Protein AF-A0A2X3JHE8-F1 (afdb_monomer_lite)

Structure (mmCIF, N/CA/C/O backbone):
data_AF-A0A2X3JHE8-F1
#
_entry.id   AF-A0A2X3JHE8-F1
#
loop_
_atom_site.group_PDB
_atom_site.id
_atom_site.type_symbol
_atom_site.label_atom_id
_atom_site.label_alt_id
_atom_site.label_comp_id
_atom_site.label_asym_id
_atom_site.label_entity_id
_atom_site.label_seq_id
_atom_site.pdbx_PDB_ins_code
_atom_site.Cartn_x
_atom_site.Cartn_y
_atom_site.Cartn_z
_atom_site.occupancy
_atom_site.B_iso_or_equiv
_atom_site.auth_seq_id
_atom_site.auth_comp_id
_atom_site.auth_asym_id
_atom_site.auth_atom_id
_atom_site.pdbx_PDB_model_num
ATOM 1 N N . MET A 1 1 ? -13.254 -6.322 -9.343 1.00 81.31 1 MET A N 1
ATOM 2 C CA . MET A 1 1 ? -13.378 -5.110 -10.172 1.00 81.31 1 MET A CA 1
ATOM 3 C C . MET A 1 1 ? -12.403 -5.246 -11.316 1.00 81.31 1 MET A C 1
ATOM 5 O O . MET A 1 1 ? -11.337 -5.819 -11.100 1.00 81.31 1 MET A O 1
ATOM 9 N N . ASP A 1 2 ? -12.774 -4.787 -12.502 1.00 97.06 2 ASP A N 1
ATOM 10 C CA . ASP A 1 2 ? -11.828 -4.720 -13.610 1.00 97.06 2 ASP A CA 1
ATOM 11 C C . ASP A 1 2 ? -10.730 -3.672 -13.324 1.00 97.06 2 ASP A C 1
ATOM 13 O O . ASP A 1 2 ? -10.956 -2.703 -12.593 1.00 97.06 2 ASP A O 1
ATOM 17 N N . ALA A 1 3 ? -9.523 -3.870 -13.861 1.00 96.88 3 ALA A N 1
ATOM 18 C CA . ALA A 1 3 ? -8.386 -2.993 -13.578 1.00 96.88 3 ALA A CA 1
ATOM 19 C C . ALA A 1 3 ? -8.602 -1.565 -14.105 1.00 96.88 3 ALA A C 1
ATOM 21 O O . ALA A 1 3 ? -8.288 -0.598 -13.406 1.00 96.88 3 ALA A O 1
ATOM 22 N N . LEU A 1 4 ? -9.160 -1.419 -15.311 1.00 98.00 4 LEU A N 1
ATOM 23 C CA . LEU A 1 4 ? -9.430 -0.107 -15.898 1.00 98.00 4 LEU A CA 1
ATOM 24 C C . LEU A 1 4 ? -10.529 0.613 -15.113 1.00 98.00 4 LEU A C 1
ATOM 26 O O . LEU A 1 4 ? -10.418 1.805 -14.822 1.00 98.00 4 LEU A O 1
ATOM 30 N N . GLU A 1 5 ? -11.555 -0.132 -14.710 1.00 98.12 5 GLU A N 1
ATOM 31 C CA . GLU A 1 5 ? -12.641 0.380 -13.879 1.00 98.12 5 GLU A CA 1
ATOM 32 C C . GLU A 1 5 ? -12.116 0.920 -12.536 1.00 98.12 5 GLU A C 1
ATOM 34 O O . GLU A 1 5 ? -12.508 2.016 -12.124 1.00 98.12 5 GLU A O 1
ATOM 39 N N . LEU A 1 6 ? -11.215 0.182 -11.867 1.00 97.25 6 LEU A N 1
ATOM 40 C CA . LEU A 1 6 ? -10.590 0.601 -10.606 1.00 97.25 6 LEU A CA 1
ATOM 41 C C . LEU A 1 6 ? -9.838 1.917 -10.786 1.00 97.25 6 LEU A C 1
ATOM 43 O O . LEU A 1 6 ? -10.024 2.839 -9.993 1.00 97.25 6 LEU A O 1
ATOM 47 N N . LEU A 1 7 ? -9.005 2.014 -11.824 1.00 97.19 7 LEU A N 1
ATOM 48 C CA . LEU A 1 7 ? -8.177 3.195 -12.068 1.00 97.19 7 LEU A CA 1
ATOM 49 C C . LEU A 1 7 ? -9.021 4.449 -12.329 1.00 97.19 7 LEU A C 1
ATOM 51 O O . LEU A 1 7 ? -8.713 5.508 -11.782 1.00 97.19 7 LEU A O 1
ATOM 55 N N . ILE A 1 8 ? -10.098 4.328 -13.111 1.00 98.12 8 ILE A N 1
ATOM 56 C CA . ILE A 1 8 ? -10.972 5.459 -13.461 1.00 98.12 8 ILE A CA 1
ATOM 57 C C . ILE A 1 8 ? -11.810 5.920 -12.260 1.00 98.12 8 ILE A C 1
ATOM 59 O O . ILE A 1 8 ? -12.012 7.119 -12.072 1.00 98.12 8 ILE A O 1
ATOM 63 N N . ASN A 1 9 ? -12.291 4.988 -11.433 1.00 97.88 9 ASN A N 1
ATOM 64 C CA . ASN A 1 9 ? -13.277 5.291 -10.390 1.00 97.88 9 ASN A CA 1
ATOM 65 C C . ASN A 1 9 ? -12.691 5.400 -8.972 1.00 97.88 9 ASN A C 1
ATOM 67 O O . ASN A 1 9 ? -13.436 5.637 -8.015 1.00 97.88 9 ASN A O 1
ATOM 71 N N . ARG A 1 10 ? -11.373 5.236 -8.793 1.00 97.62 10 ARG A N 1
ATOM 72 C CA . ARG A 1 10 ? -10.728 5.303 -7.473 1.00 97.62 10 ARG A CA 1
ATOM 73 C C . ARG A 1 10 ? -10.953 6.667 -6.813 1.00 97.62 10 ARG A C 1
ATOM 75 O O . ARG A 1 10 ? -10.528 7.708 -7.315 1.00 97.62 10 ARG A O 1
ATOM 82 N N . ARG A 1 11 ? -11.528 6.649 -5.609 1.00 97.25 11 ARG A N 1
ATOM 83 C CA . ARG A 1 11 ? -11.668 7.818 -4.727 1.00 97.25 11 ARG A CA 1
ATOM 84 C C . ARG A 1 11 ? -10.996 7.562 -3.384 1.00 97.25 11 ARG A C 1
ATOM 86 O O . ARG A 1 11 ? -10.827 6.419 -2.975 1.00 97.25 11 ARG A O 1
ATOM 93 N N . SER A 1 12 ? -10.610 8.636 -2.704 1.00 97.38 12 SER A N 1
ATOM 94 C CA . SER A 1 12 ? -10.117 8.564 -1.326 1.00 97.38 12 SER A CA 1
ATOM 95 C C . SER A 1 12 ? -11.301 8.633 -0.358 1.00 97.38 12 SER A C 1
ATOM 97 O O . SER A 1 12 ? -12.200 9.451 -0.555 1.00 97.38 12 SER A O 1
ATOM 99 N N . ALA A 1 13 ? -11.303 7.797 0.681 1.00 96.12 13 ALA A N 1
ATOM 100 C CA . ALA A 1 13 ? -12.299 7.817 1.752 1.00 96.12 13 ALA A CA 1
ATOM 101 C C . ALA A 1 13 ? -11.661 8.365 3.037 1.00 96.12 13 ALA A C 1
ATOM 103 O O . ALA A 1 13 ? -10.636 7.854 3.475 1.00 96.12 13 ALA A O 1
ATOM 104 N N . SER A 1 14 ? -12.244 9.416 3.621 1.00 94.19 14 SER A N 1
ATOM 105 C CA . SER A 1 14 ? -11.681 10.114 4.791 1.00 94.19 14 SER A CA 1
ATOM 106 C C . SER A 1 14 ? -12.193 9.609 6.141 1.00 94.19 14 SER A C 1
ATOM 108 O O . SER A 1 14 ? -11.574 9.880 7.163 1.00 94.19 14 SER A O 1
ATOM 110 N N . ARG A 1 15 ? -13.325 8.897 6.164 1.00 93.88 15 ARG A N 1
ATOM 111 C CA . ARG A 1 15 ? -13.903 8.304 7.377 1.00 93.88 15 ARG A CA 1
ATOM 112 C C . ARG A 1 15 ? -13.795 6.791 7.269 1.00 93.88 15 ARG A C 1
ATOM 114 O O . ARG A 1 15 ? -14.499 6.191 6.460 1.00 93.88 15 ARG A O 1
ATOM 121 N N . LEU A 1 16 ? -12.890 6.214 8.048 1.00 92.81 16 LEU A N 1
ATOM 122 C CA . LEU A 1 16 ? -12.637 4.777 8.113 1.00 92.81 16 LEU A CA 1
ATOM 123 C C . LEU A 1 16 ? -13.194 4.215 9.426 1.00 92.81 16 LEU A C 1
ATOM 125 O O . LEU A 1 16 ? -13.443 4.966 10.369 1.00 92.81 16 LEU A O 1
ATOM 129 N N . ALA A 1 17 ? -13.406 2.905 9.468 1.00 93.25 17 ALA A N 1
ATOM 130 C CA . ALA A 1 17 ? -13.883 2.185 10.640 1.00 93.25 17 ALA A CA 1
ATOM 131 C C . ALA A 1 17 ? -13.187 0.824 10.730 1.00 93.25 17 ALA A C 1
ATOM 133 O O . ALA A 1 17 ? -12.636 0.343 9.739 1.00 93.25 17 ALA A O 1
ATOM 134 N N . GLU A 1 18 ? -13.239 0.214 11.910 1.00 92.69 18 GLU A N 1
ATOM 135 C CA . GLU A 1 18 ? -12.761 -1.151 12.127 1.00 92.69 18 GLU A CA 1
ATOM 136 C C . GLU A 1 18 ? -13.670 -2.193 11.436 1.00 92.69 18 GLU A C 1
ATOM 138 O O . GLU A 1 18 ? -14.878 -1.958 11.306 1.00 92.69 18 GLU A O 1
ATOM 143 N N . PRO A 1 19 ? -13.130 -3.364 11.037 1.00 93.81 19 PRO A N 1
ATOM 144 C CA . PRO A 1 19 ? -11.729 -3.771 11.177 1.00 93.81 19 PRO A CA 1
ATOM 145 C C . PRO A 1 19 ? -10.818 -3.189 10.084 1.00 93.81 19 PRO A C 1
ATOM 147 O O . PRO A 1 19 ? -11.188 -3.145 8.907 1.00 93.81 19 PRO A O 1
ATOM 150 N N . ALA A 1 20 ? -9.597 -2.807 10.455 1.00 94.25 20 ALA A N 1
ATOM 151 C CA . ALA A 1 20 ? -8.540 -2.522 9.486 1.00 94.25 20 ALA A CA 1
ATOM 152 C C . ALA A 1 20 ? -8.167 -3.774 8.648 1.00 94.25 20 ALA A C 1
ATOM 154 O O . ALA A 1 20 ? -8.362 -4.910 9.095 1.00 94.25 20 ALA A O 1
ATOM 155 N N . PRO A 1 21 ? -7.606 -3.608 7.432 1.00 96.62 21 PRO A N 1
ATOM 156 C CA . PRO A 1 21 ? -7.060 -4.725 6.665 1.00 96.62 21 PRO A CA 1
ATOM 157 C C . PRO A 1 21 ? -5.991 -5.495 7.452 1.00 96.62 21 PRO A C 1
ATOM 159 O O . PRO A 1 21 ? -5.042 -4.899 7.953 1.00 96.62 21 PRO A O 1
ATOM 162 N N . ALA A 1 22 ? -6.112 -6.822 7.495 1.00 95.50 22 ALA A N 1
ATOM 163 C CA . ALA A 1 22 ? -5.187 -7.715 8.193 1.00 95.50 22 ALA A CA 1
ATOM 164 C C . ALA A 1 22 ? -4.885 -8.975 7.359 1.00 95.50 22 ALA A C 1
ATOM 166 O O . ALA A 1 22 ? -5.543 -9.242 6.348 1.00 95.50 22 ALA A O 1
ATOM 167 N N . GLY A 1 23 ? -3.881 -9.752 7.778 1.00 96.75 23 GLY A N 1
ATOM 168 C CA . GLY A 1 23 ? -3.488 -11.001 7.115 1.00 96.75 23 GLY A CA 1
ATOM 169 C C . GLY A 1 23 ? -3.118 -10.804 5.641 1.00 96.75 23 GLY A C 1
ATOM 170 O O . GLY A 1 23 ? -2.442 -9.837 5.287 1.00 96.75 23 GLY A O 1
ATOM 171 N N . GLU A 1 24 ? -3.599 -11.695 4.768 1.00 98.25 24 GLU A N 1
ATOM 172 C CA . GLU A 1 24 ? -3.324 -11.629 3.323 1.00 98.25 24 GLU A CA 1
ATOM 173 C C . GLU A 1 24 ? -3.783 -10.319 2.676 1.00 98.25 24 GLU A C 1
ATOM 175 O O . GLU A 1 24 ? -3.175 -9.863 1.710 1.00 98.25 24 GLU A O 1
ATOM 180 N N . VAL A 1 25 ? -4.840 -9.681 3.193 1.00 98.12 25 VAL A N 1
ATOM 181 C CA . VAL A 1 25 ? -5.320 -8.409 2.635 1.00 98.12 25 VAL A CA 1
ATOM 182 C C . VAL A 1 25 ? -4.264 -7.322 2.830 1.00 98.12 25 VAL A C 1
ATOM 184 O O . VAL A 1 25 ? -3.923 -6.620 1.876 1.00 98.12 25 VAL A O 1
ATOM 187 N N . LEU A 1 26 ? -3.706 -7.214 4.039 1.00 97.75 26 L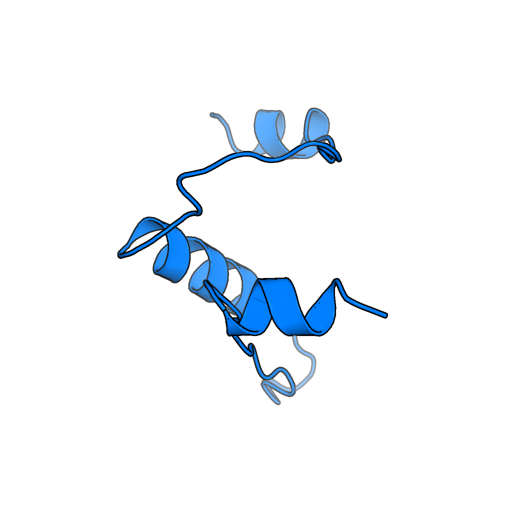EU A N 1
ATOM 188 C CA . LEU A 1 26 ? -2.616 -6.283 4.330 1.00 97.75 26 LEU A CA 1
ATOM 189 C C . LEU A 1 26 ? -1.360 -6.634 3.526 1.00 97.75 26 LEU A C 1
ATOM 191 O O . LEU A 1 26 ? -0.732 -5.753 2.937 1.00 97.75 26 LEU A O 1
ATOM 195 N N . GLU A 1 27 ? -1.021 -7.920 3.442 1.00 98.12 27 GLU A N 1
ATOM 196 C CA . GLU A 1 27 ? 0.129 -8.371 2.661 1.00 98.12 27 GLU A CA 1
ATOM 197 C C . GLU A 1 27 ? -0.006 -7.999 1.177 1.00 98.12 27 GLU A C 1
ATOM 199 O O . GLU A 1 27 ? 0.947 -7.504 0.573 1.00 98.12 27 GLU A O 1
ATOM 204 N N . ASN A 1 28 ? -1.193 -8.162 0.592 1.00 98.44 28 ASN A N 1
ATOM 205 C CA . ASN A 1 28 ? -1.458 -7.788 -0.795 1.00 98.44 28 ASN A CA 1
ATOM 206 C C . ASN A 1 28 ? -1.312 -6.278 -1.028 1.00 98.44 28 ASN A C 1
ATOM 208 O O . ASN A 1 28 ? -0.775 -5.878 -2.063 1.00 98.44 28 ASN A O 1
ATOM 212 N N . ILE A 1 29 ? -1.711 -5.439 -0.067 1.00 98.25 29 ILE A N 1
ATOM 213 C CA . ILE A 1 29 ? -1.509 -3.981 -0.133 1.00 98.25 29 ILE A CA 1
ATOM 214 C C . ILE A 1 29 ? -0.011 -3.649 -0.155 1.00 98.25 29 ILE A C 1
ATOM 216 O O . ILE A 1 29 ? 0.446 -2.902 -1.024 1.00 98.25 29 ILE A O 1
ATOM 220 N N . LEU A 1 30 ? 0.770 -4.236 0.754 1.00 98.19 30 LEU A N 1
ATOM 221 C CA . LEU A 1 30 ? 2.217 -4.012 0.816 1.00 98.19 30 LEU A CA 1
ATOM 222 C C . LEU A 1 30 ? 2.920 -4.525 -0.450 1.00 98.19 30 LEU A C 1
ATOM 224 O O . LEU A 1 30 ? 3.755 -3.824 -1.026 1.00 98.19 30 LEU A O 1
ATOM 228 N N . ARG A 1 31 ? 2.539 -5.714 -0.937 1.00 97.75 31 ARG A N 1
ATOM 229 C CA . ARG A 1 31 ? 3.037 -6.284 -2.199 1.00 97.75 31 ARG A CA 1
ATOM 230 C C . ARG A 1 31 ? 2.733 -5.388 -3.393 1.00 97.75 31 ARG A C 1
ATOM 232 O O . ARG A 1 31 ? 3.612 -5.222 -4.235 1.00 97.75 31 ARG A O 1
ATOM 239 N N . ALA A 1 32 ? 1.541 -4.797 -3.458 1.00 97.81 32 ALA A N 1
ATOM 240 C CA . ALA A 1 32 ? 1.196 -3.837 -4.502 1.00 97.81 32 ALA A CA 1
ATOM 241 C C . ALA A 1 32 ? 2.082 -2.582 -4.426 1.00 97.81 32 ALA A C 1
ATOM 243 O O . ALA A 1 32 ? 2.608 -2.148 -5.450 1.00 97.81 32 ALA A O 1
ATOM 244 N N . GLY A 1 33 ? 2.326 -2.050 -3.221 1.00 97.25 33 GLY A N 1
ATOM 245 C CA . GLY A 1 33 ? 3.214 -0.901 -3.007 1.00 97.25 33 GLY A CA 1
ATOM 246 C C . GLY A 1 33 ? 4.643 -1.132 -3.511 1.00 97.25 33 GLY A C 1
ATOM 247 O O . GLY A 1 33 ? 5.218 -0.259 -4.157 1.00 97.25 33 GLY A O 1
ATOM 248 N N . MET A 1 34 ? 5.187 -2.338 -3.316 1.00 96.75 34 MET A N 1
ATOM 249 C CA . MET A 1 34 ? 6.525 -2.720 -3.802 1.00 96.75 34 MET A CA 1
ATOM 250 C C . MET A 1 34 ? 6.642 -2.817 -5.334 1.00 96.75 34 MET A C 1
ATOM 252 O O . MET A 1 34 ? 7.736 -3.051 -5.845 1.00 96.75 34 MET A O 1
ATOM 256 N N . ARG A 1 35 ? 5.538 -2.692 -6.084 1.00 96.62 35 ARG A N 1
ATOM 257 C CA . ARG A 1 35 ? 5.543 -2.697 -7.559 1.00 96.62 35 ARG A CA 1
ATOM 258 C C . ARG A 1 35 ? 5.551 -1.307 -8.177 1.00 96.62 35 ARG A C 1
ATOM 260 O O . ARG A 1 35 ? 5.512 -1.203 -9.402 1.00 96.62 35 ARG A O 1
ATOM 267 N N . ALA A 1 36 ? 5.632 -0.261 -7.356 1.00 96.94 36 ALA A N 1
ATOM 268 C CA . ALA A 1 36 ? 5.917 1.075 -7.850 1.00 96.94 36 ALA A CA 1
ATOM 269 C C . ALA A 1 36 ? 7.219 1.074 -8.683 1.00 96.94 36 ALA A C 1
ATOM 271 O O . ALA A 1 36 ? 8.162 0.351 -8.350 1.00 96.94 36 ALA A O 1
ATOM 272 N N . PRO A 1 37 ? 7.276 1.846 -9.783 1.00 97.19 37 PRO A N 1
ATOM 273 C CA . PRO A 1 37 ? 8.477 1.941 -10.597 1.00 97.19 37 PRO A CA 1
ATOM 274 C C . PRO A 1 37 ? 9.631 2.519 -9.779 1.00 97.19 37 PRO A C 1
ATOM 276 O O . PRO A 1 37 ? 9.465 3.483 -9.034 1.00 97.19 37 PRO A O 1
ATOM 279 N N . ASP A 1 38 ? 10.806 1.932 -9.962 1.00 97.44 38 ASP A N 1
ATOM 280 C CA . ASP A 1 38 ? 11.987 2.219 -9.162 1.00 97.44 38 ASP A CA 1
ATOM 281 C C . ASP A 1 38 ? 13.225 2.257 -10.047 1.00 97.44 38 ASP A C 1
ATOM 283 O O . ASP A 1 38 ? 13.679 1.239 -10.583 1.00 97.44 38 ASP A O 1
ATOM 287 N N . HIS A 1 39 ? 13.741 3.466 -10.247 1.00 96.25 39 HIS A N 1
ATOM 288 C CA . HIS A 1 39 ? 14.884 3.679 -11.114 1.00 96.25 39 HIS A CA 1
ATOM 289 C C . HIS A 1 39 ? 16.145 3.094 -10.475 1.00 96.25 39 HIS A C 1
ATOM 291 O O . HIS A 1 39 ? 16.608 3.562 -9.441 1.00 96.25 39 HIS A O 1
ATOM 297 N N . GLY A 1 40 ? 16.708 2.071 -11.118 1.00 96.25 40 GLY A N 1
ATOM 298 C CA . GLY A 1 40 ? 17.876 1.359 -10.603 1.00 96.25 40 GLY A CA 1
ATOM 299 C C . GLY A 1 40 ? 17.552 0.255 -9.594 1.00 96.25 40 GLY A C 1
ATOM 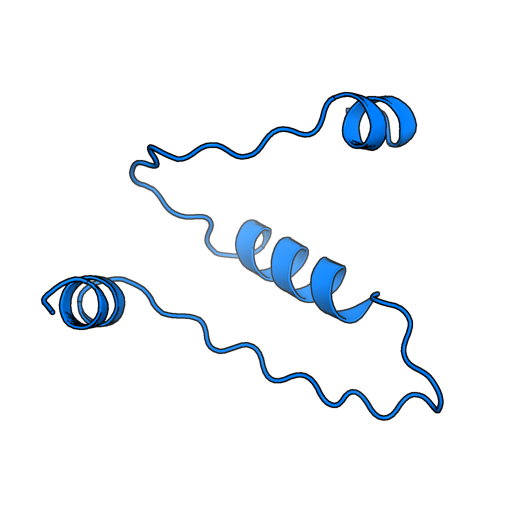300 O O . GLY A 1 40 ? 18.487 -0.333 -9.064 1.00 96.25 40 GLY A O 1
ATOM 301 N N . THR A 1 41 ? 16.269 -0.061 -9.356 1.00 94.12 41 THR A N 1
ATOM 302 C CA . THR A 1 41 ? 15.850 -1.158 -8.451 1.00 94.12 41 THR A CA 1
ATOM 303 C C . THR A 1 41 ? 16.472 -1.026 -7.052 1.00 94.12 41 THR A C 1
ATOM 305 O O . THR A 1 41 ? 16.946 -1.994 -6.460 1.00 94.12 41 THR A O 1
ATOM 308 N N . LEU A 1 42 ? 16.519 0.201 -6.537 1.00 97.00 42 LEU A N 1
ATOM 309 C CA . LEU A 1 42 ? 17.139 0.527 -5.256 1.00 97.00 42 LEU A CA 1
ATOM 310 C C . LEU A 1 42 ? 16.300 0.067 -4.058 1.00 97.00 42 LEU A C 1
ATOM 312 O O . LEU A 1 42 ? 16.825 -0.066 -2.956 1.00 97.00 42 LEU A O 1
ATOM 316 N N . GLN A 1 43 ? 15.001 -0.140 -4.270 1.00 95.94 43 GLN A N 1
ATOM 317 C CA . GLN A 1 43 ? 13.992 -0.437 -3.261 1.00 95.94 43 GLN A CA 1
ATOM 318 C C . GLN A 1 43 ? 14.092 0.505 -2.046 1.00 95.94 43 GLN A C 1
ATOM 320 O O . GLN A 1 43 ? 14.147 0.039 -0.908 1.00 95.94 43 GLN A O 1
ATOM 325 N N . PRO A 1 44 ? 14.128 1.841 -2.244 1.00 96.25 44 PRO A N 1
ATOM 326 C CA . PRO A 1 44 ? 14.457 2.789 -1.178 1.00 96.25 44 PRO A CA 1
ATOM 327 C C . PRO A 1 44 ? 13.317 2.994 -0.167 1.00 96.25 44 PRO A C 1
ATOM 329 O O . PRO A 1 44 ? 13.422 3.826 0.734 1.00 96.25 44 PRO A O 1
ATOM 332 N N . TRP A 1 45 ? 12.200 2.283 -0.322 1.00 95.88 45 TRP A N 1
ATOM 333 C CA . TRP A 1 45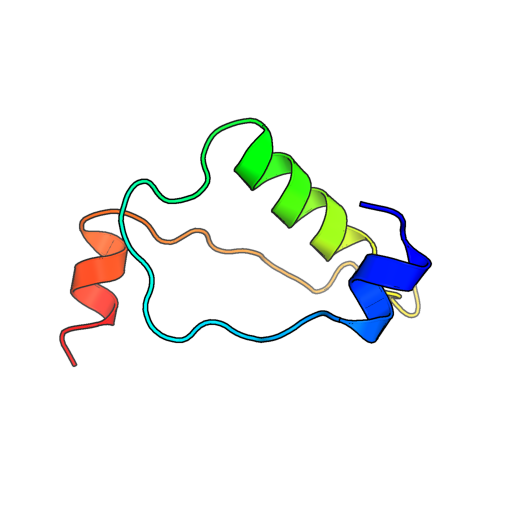 ? 11.044 2.385 0.556 1.00 95.88 45 TRP A CA 1
ATOM 334 C C . TRP A 1 45 ? 11.172 1.477 1.778 1.00 95.88 45 TRP A C 1
ATOM 336 O O . TRP A 1 45 ? 11.637 0.341 1.718 1.00 95.88 45 TRP A O 1
ATOM 346 N N . ARG A 1 46 ? 10.644 1.966 2.899 1.00 96.44 46 ARG A N 1
ATOM 347 C CA . ARG A 1 46 ? 10.421 1.187 4.115 1.00 96.44 46 ARG A CA 1
ATOM 348 C C . ARG A 1 46 ? 8.988 1.408 4.571 1.00 96.44 46 ARG A C 1
ATOM 350 O O . ARG A 1 46 ? 8.628 2.520 4.944 1.00 96.44 46 ARG A O 1
ATOM 357 N N . PHE A 1 47 ? 8.177 0.355 4.550 1.00 96.69 47 PHE A N 1
ATOM 358 C CA . PHE A 1 47 ? 6.820 0.411 5.085 1.00 96.69 47 PHE A CA 1
ATOM 359 C C . PHE A 1 47 ? 6.847 0.130 6.588 1.00 96.69 47 PHE A C 1
ATOM 361 O O . PHE A 1 47 ? 7.430 -0.859 7.030 1.00 96.69 47 PHE A O 1
ATOM 368 N N . ILE A 1 48 ? 6.230 1.015 7.367 1.00 95.31 48 ILE A N 1
ATOM 369 C CA . ILE A 1 48 ? 6.008 0.839 8.803 1.00 95.31 48 ILE A CA 1
ATOM 370 C C . ILE A 1 48 ? 4.499 0.718 8.981 1.00 95.31 48 ILE A C 1
ATOM 372 O O . ILE A 1 48 ? 3.767 1.657 8.674 1.00 95.31 48 ILE A O 1
ATOM 376 N N . VAL A 1 49 ? 4.041 -0.449 9.429 1.00 94.81 49 VAL A N 1
ATOM 377 C CA . VAL A 1 49 ? 2.633 -0.669 9.765 1.00 94.81 49 VAL A CA 1
ATOM 378 C C . VAL A 1 49 ? 2.422 -0.221 11.203 1.00 94.81 49 VAL A C 1
ATOM 380 O O . VAL A 1 49 ? 3.180 -0.602 12.093 1.00 94.81 49 VAL A O 1
ATOM 383 N N . ILE A 1 50 ? 1.417 0.622 11.407 1.00 93.62 50 ILE A N 1
ATOM 384 C CA . ILE A 1 50 ? 1.062 1.182 12.705 1.00 93.62 50 ILE A CA 1
ATOM 385 C C . ILE A 1 50 ? -0.399 0.820 12.947 1.00 93.62 50 ILE A C 1
ATOM 387 O O . ILE A 1 50 ? -1.267 1.195 12.161 1.00 93.62 50 ILE A O 1
ATOM 391 N N . GLU A 1 51 ? -0.660 0.097 14.029 1.00 92.25 51 GLU A N 1
ATOM 392 C CA . GLU A 1 51 ? -1.977 -0.438 14.367 1.00 92.25 51 GLU A CA 1
ATOM 393 C C . GLU A 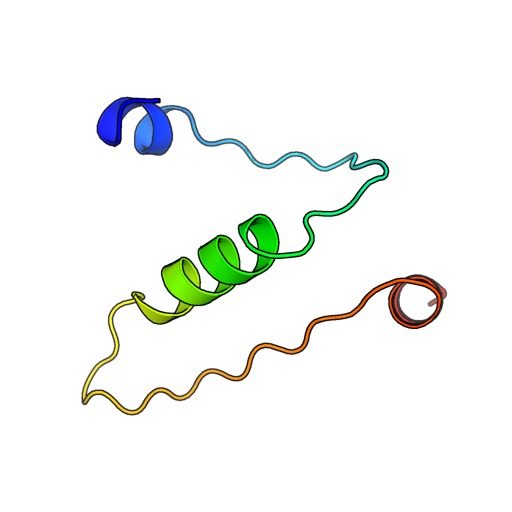1 51 ? -2.240 -0.351 15.876 1.00 92.25 51 GLU A C 1
ATOM 395 O O . GLU A 1 51 ? -1.323 -0.112 16.670 1.00 92.25 51 GLU A O 1
ATOM 400 N N . GLY A 1 52 ? -3.505 -0.517 16.269 1.00 89.38 52 GLY A N 1
ATOM 401 C CA . GLY A 1 52 ? -3.925 -0.529 17.670 1.00 89.38 52 GLY A CA 1
ATOM 402 C C . GLY A 1 52 ? -3.487 0.718 18.443 1.00 89.38 52 GLY A C 1
ATOM 403 O O . GLY A 1 52 ? -3.645 1.850 17.982 1.00 89.38 52 GLY A O 1
ATOM 404 N N . GLU A 1 53 ? -2.909 0.513 19.628 1.00 88.12 53 GLU A N 1
ATOM 405 C CA . GLU A 1 53 ? -2.453 1.599 20.506 1.00 88.12 53 GLU A CA 1
ATOM 406 C C . GLU A 1 53 ? -1.407 2.507 19.845 1.00 88.12 53 GLU A C 1
ATOM 408 O O . GLU A 1 53 ? -1.413 3.715 20.080 1.00 88.12 53 GLU A O 1
ATOM 413 N N . GLY A 1 54 ? -0.557 1.959 18.968 1.00 85.94 54 GLY A N 1
ATOM 414 C CA . GLY A 1 54 ? 0.436 2.744 18.234 1.00 85.94 54 GLY A CA 1
ATOM 415 C C . GLY A 1 54 ? -0.201 3.749 17.272 1.00 85.94 54 GLY A C 1
ATOM 416 O O . GLY A 1 54 ? 0.295 4.867 17.132 1.00 85.94 54 GLY A O 1
ATOM 417 N N . ALA A 1 55 ? -1.324 3.38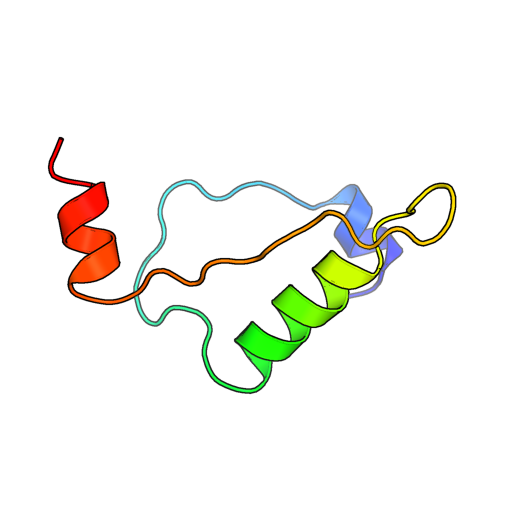3 16.644 1.00 86.31 55 ALA A N 1
ATOM 418 C CA . ALA A 1 55 ? -2.070 4.288 15.772 1.00 86.31 55 ALA A CA 1
ATOM 419 C C . ALA A 1 55 ? -2.772 5.378 16.590 1.00 86.31 55 ALA A C 1
ATOM 421 O O . ALA A 1 55 ? -2.673 6.559 16.257 1.00 86.31 55 ALA A O 1
ATOM 422 N N . SER A 1 56 ? -3.405 5.000 17.704 1.00 85.19 56 SER A N 1
ATOM 423 C CA . SER A 1 56 ? -4.034 5.948 18.630 1.00 85.19 56 SER A CA 1
ATOM 42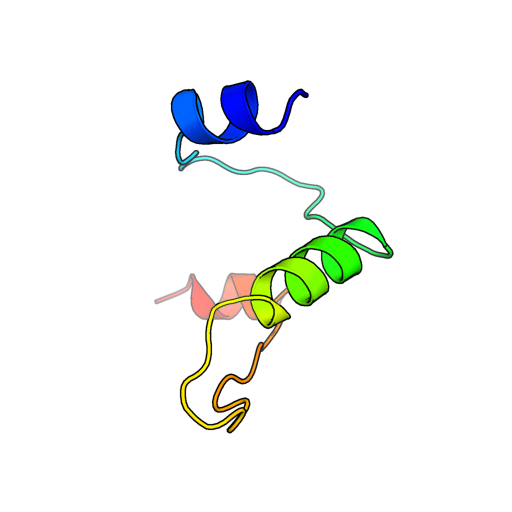4 C C . SER A 1 56 ? -3.036 6.973 19.180 1.00 85.19 56 SER A C 1
ATOM 426 O O . SER A 1 56 ? -3.344 8.162 19.209 1.00 85.19 56 SER A O 1
ATOM 428 N N . ALA A 1 57 ? -1.826 6.541 19.550 1.00 86.56 57 ALA A N 1
ATOM 429 C CA . ALA A 1 57 ? -0.775 7.415 20.075 1.00 86.56 57 ALA A CA 1
ATOM 430 C C . ALA A 1 57 ? -0.232 8.424 19.042 1.00 86.56 57 ALA A C 1
ATOM 432 O O . ALA A 1 57 ? 0.202 9.516 19.403 1.00 86.56 57 ALA A O 1
ATOM 433 N N . LEU A 1 58 ? -0.255 8.085 17.750 1.00 84.31 58 LEU A N 1
ATOM 434 C CA . LEU A 1 58 ? 0.138 9.005 16.674 1.00 84.31 58 LEU A CA 1
ATOM 435 C C . LEU A 1 58 ? -0.936 10.047 16.351 1.00 84.31 58 LEU A C 1
ATOM 437 O O . LEU A 1 58 ? -0.609 11.123 15.859 1.00 84.31 58 LEU A O 1
ATOM 441 N N . LEU A 1 59 ? -2.203 9.733 16.624 1.00 75.56 59 LEU A N 1
ATOM 442 C CA . LEU A 1 59 ? -3.339 10.629 16.398 1.00 75.56 59 LEU A CA 1
ATOM 443 C C . LEU A 1 59 ? -3.624 11.557 17.589 1.00 75.56 59 LEU A C 1
ATOM 445 O O . LEU A 1 59 ? -4.469 12.439 17.475 1.00 75.56 59 LEU A O 1
ATOM 449 N N . SER A 1 60 ? -2.943 11.368 18.722 1.00 70.56 60 SER A N 1
ATOM 450 C CA . SER A 1 60 ? -3.150 12.139 19.954 1.00 70.56 60 SER A CA 1
ATOM 451 C C . SER A 1 60 ? -2.329 13.440 20.061 1.00 70.56 60 SER A C 1
ATOM 453 O O . SER A 1 60 ? -2.131 13.923 21.175 1.00 70.56 60 SER A O 1
ATOM 455 N N . PHE A 1 61 ? -1.856 14.002 18.941 1.00 53.31 61 PHE A N 1
ATOM 456 C CA . PHE A 1 61 ? -1.178 15.309 18.877 1.00 53.31 61 PHE A CA 1
ATOM 457 C C . PHE A 1 61 ? -2.094 16.416 18.350 1.00 53.31 61 PHE A C 1
ATOM 459 O O . PHE A 1 61 ? -2.806 16.167 17.351 1.00 53.31 61 PHE A O 1
#

Sequence (61 aa):
MDALELLINRRSASRLAEPAPAGEVLENILRAGMRAPDHGTLQPWRFIVIEGEGASALLSF

Secondary structure (DSSP, 8-state):
--HHHHHHH----S---SSPP-THHHHHHHHHHTTS--TTS----------THHHHHHH--

Foldseek 3Di:
DDPVCCVVPDDDDDDDDDDDDDDVRVVVVVVVVQPPDDVPSPSPDDDDDADDPRVVVVVPD

Organism: NCBI:txid158822

InterPro domains:
  IPR000415 Nitroreductase-like [G3DSA:3.40.109.10] (1-61)
  IPR000415 Nitroreductase-like [SSF55469] (1-56)
  IPR029479 Nitroreductase [PF00881] (9-53)
  IPR052530 NAD(P)H nitroreductase [PTHR43821] (3-56)

Radius of gyration: 14.94 Å; chains: 1; bounding box: 32×27×36 Å

pLDDT: mean 93.52, std 7.59, range [53.31, 98.44]